Protein AF-A0A662D5E8-F1 (afdb_monomer)

Radius of gyration: 17.01 Å; Cα contacts (8 Å, |Δi|>4): 154; chains: 1; bounding box: 46×24×50 Å

Solvent-accessible surface area (backbone atoms only — not comparable to full-atom values): 8455 Å² total; per-residue (Å²): 132,85,79,69,44,60,34,44,83,41,85,41,79,40,99,83,76,47,77,42,42,45,70,45,65,55,73,83,56,56,84,73,60,49,77,69,46,55,54,52,48,54,50,50,24,52,53,50,32,51,45,52,51,54,40,45,53,53,51,57,63,36,69,77,40,101,57,64,50,41,68,56,47,34,50,42,19,45,48,52,52,51,54,57,52,60,32,71,82,44,58,47,42,68,64,66,56,43,54,56,55,8,67,75,65,76,47,52,42,69,54,44,50,34,29,42,49,42,27,65,74,44,83,48,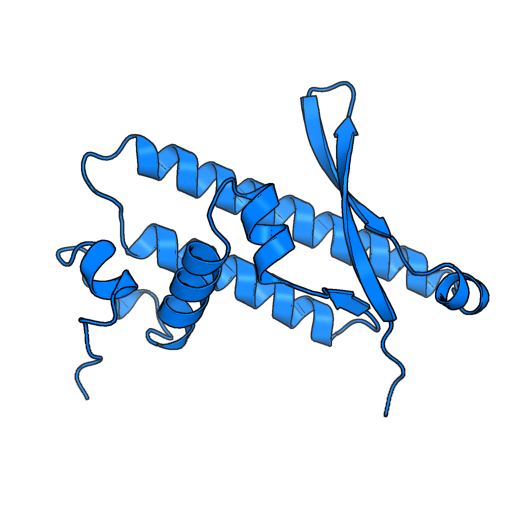76,86,76,56,64,82,88,51,54,31,68,43,52,59,72,61,75,60,78,82,84,128

pLDDT: mean 88.32, std 10.14, range [49.75, 98.19]

Mean predicted aligned error: 5.49 Å

Sequence (146 aa):
MRQRYPIQMQVVEKDSGNIVFKASLPVESIFNSSSKFDELLAYVERKYTQTIRECKELLKRSTFQKRANSKVYWIIGDSILKFMRSLEDTPFYLRNQCAFFARDLGLSQTSIWKIIRFRKKFPKKDLIDPTIPWSLYREGRVELSR

Organism: Aerophobetes bacterium (NCBI:txid2030807)

Foldseek 3Di:
DQAAWEWDWDWDQDPVRQTFIAIDTDPVVVVVDDPVQVVLRVVLRVLVSVLLVVLLVLVVVQVPDPARFLLSLLVNLVSLVVSQVSCVVDSYHYDPSLVRSCVSNVHDSLSNVLSNVLNVQPVDSVQDDRVDGNVCSSVVVDHRDD

Secondary structure (DSSP, 8-state):
----EEEEEEEEE-TTS-EEEEEE--HHHHTT--HHHHHHHHHHHHHHHHHHHHHHHHHHHHHTSSS--HHHHHHHHHHHHHHHHHTTTSSEEETTHHHHHHHHHT--HHHHHHHHHHHHHS-SGGG--TTS-HHHHHTT--PPP-

Nearest PDB structures (foldseek):
  6vme-assembly2_U  TM=4.921E-01  e=2.750E+00  Homo sapiens
  8j24-assembly1_D  TM=3.231E-01  e=7.377E+00  Homo sapiens

Structure (mmCIF, N/CA/C/O backbone):
data_AF-A0A662D5E8-F1
#
_entry.id   AF-A0A662D5E8-F1
#
loop_
_atom_site.group_PDB
_atom_site.id
_atom_site.type_symbol
_atom_site.label_atom_id
_atom_site.label_alt_id
_atom_site.label_comp_id
_atom_site.label_asym_id
_atom_site.label_entity_id
_atom_site.label_seq_id
_atom_site.pdbx_PDB_ins_code
_atom_site.Cartn_x
_atom_site.Cartn_y
_atom_site.Cartn_z
_atom_site.occupancy
_atom_site.B_iso_or_equiv
_atom_site.auth_seq_id
_atom_site.auth_comp_id
_atom_site.auth_asym_id
_atom_site.auth_atom_id
_atom_site.pdbx_PDB_model_num
ATOM 1 N N . MET A 1 1 ? -27.022 5.804 3.858 1.00 49.75 1 MET A N 1
ATOM 2 C CA . MET A 1 1 ? -25.556 5.596 3.758 1.00 49.75 1 MET A CA 1
ATOM 3 C C . MET A 1 1 ? -25.044 5.126 5.113 1.00 49.75 1 MET A C 1
ATOM 5 O O . MET A 1 1 ? -25.474 5.693 6.107 1.00 49.75 1 MET A O 1
ATOM 9 N N . ARG A 1 2 ? -24.189 4.094 5.182 1.00 68.19 2 ARG A N 1
ATOM 10 C CA . ARG A 1 2 ? -23.534 3.705 6.448 1.00 68.19 2 ARG A CA 1
ATOM 11 C C . ARG A 1 2 ? -22.488 4.762 6.814 1.00 68.19 2 ARG A C 1
ATOM 13 O O . ARG A 1 2 ? -21.712 5.158 5.946 1.00 68.19 2 ARG A O 1
ATOM 20 N N . GLN A 1 3 ? -22.484 5.218 8.064 1.00 82.31 3 GLN A N 1
ATOM 21 C CA . GLN A 1 3 ? -21.481 6.156 8.572 1.00 82.31 3 GLN A CA 1
ATOM 22 C C . GLN A 1 3 ? -20.081 5.535 8.455 1.00 82.31 3 GLN A C 1
ATOM 24 O O . GLN A 1 3 ? -19.900 4.357 8.768 1.00 82.31 3 GLN A O 1
ATOM 29 N N . ARG A 1 4 ? -19.105 6.312 7.968 1.00 88.19 4 ARG A N 1
ATOM 30 C CA . ARG A 1 4 ? -17.700 5.896 7.873 1.00 88.19 4 ARG A CA 1
ATOM 31 C C . ARG A 1 4 ? -16.812 6.830 8.683 1.00 88.19 4 ARG A C 1
ATOM 33 O O . ARG A 1 4 ? -17.005 8.042 8.641 1.00 88.19 4 ARG A O 1
ATOM 40 N N . TYR A 1 5 ? -15.817 6.269 9.355 1.00 89.69 5 TYR A N 1
ATOM 41 C CA . TYR A 1 5 ? -14.920 6.979 10.258 1.00 89.69 5 TYR A CA 1
ATOM 42 C C . TYR A 1 5 ? -13.511 7.069 9.659 1.00 89.69 5 TYR A C 1
ATOM 44 O O . TYR A 1 5 ? -12.972 6.052 9.203 1.00 89.69 5 TYR A O 1
ATOM 52 N N . PRO A 1 6 ? -12.897 8.264 9.629 1.00 91.88 6 PRO A N 1
ATOM 53 C CA . PRO A 1 6 ? -11.517 8.395 9.193 1.00 91.88 6 PRO A CA 1
ATOM 54 C C . PRO A 1 6 ? -10.594 7.763 10.228 1.00 91.88 6 PRO A C 1
ATOM 56 O O . PRO A 1 6 ? -10.735 8.021 11.418 1.00 91.88 6 PRO A O 1
ATOM 59 N N . ILE A 1 7 ? -9.607 7.007 9.765 1.00 92.31 7 ILE A N 1
ATOM 60 C CA . ILE A 1 7 ? -8.510 6.516 10.601 1.00 92.31 7 ILE A CA 1
ATOM 61 C C . ILE A 1 7 ? -7.182 7.121 10.153 1.00 92.31 7 ILE A C 1
ATOM 63 O O . ILE A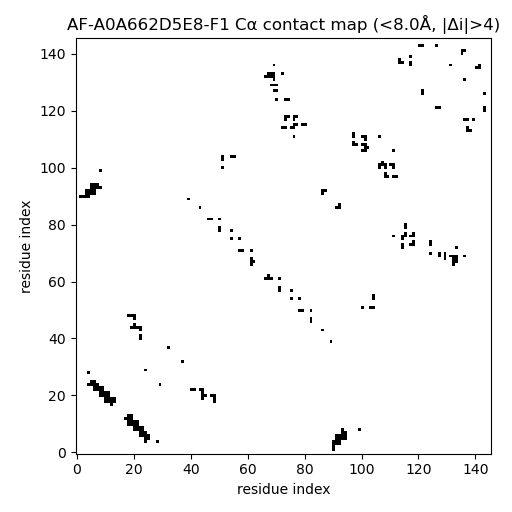 1 7 ? -6.989 7.440 8.971 1.00 92.31 7 ILE A O 1
ATOM 67 N N . GLN A 1 8 ? -6.256 7.255 11.097 1.00 91.88 8 GLN A N 1
ATOM 68 C CA . GLN A 1 8 ? -4.855 7.565 10.828 1.00 91.88 8 GLN A CA 1
ATOM 69 C C . GLN A 1 8 ? -3.966 6.407 11.267 1.00 91.88 8 GLN A C 1
ATOM 71 O O . GLN A 1 8 ? -4.203 5.805 12.307 1.00 91.88 8 GLN A O 1
ATOM 76 N N . MET A 1 9 ? -2.928 6.110 10.484 1.00 92.19 9 MET A N 1
ATOM 77 C CA . MET A 1 9 ? -1.944 5.089 10.843 1.00 92.19 9 MET A CA 1
ATOM 78 C C . MET A 1 9 ? -0.747 5.730 11.533 1.00 92.19 9 MET A C 1
ATOM 80 O O . MET A 1 9 ? -0.035 6.552 10.942 1.00 92.19 9 MET A O 1
ATOM 84 N N . GLN A 1 10 ? -0.493 5.320 12.765 1.00 91.06 10 GLN A N 1
ATOM 85 C CA . GLN A 1 10 ? 0.655 5.731 13.558 1.00 91.06 10 GLN A CA 1
ATOM 86 C C . GLN A 1 10 ? 1.667 4.594 13.644 1.00 91.06 10 GLN A C 1
ATOM 88 O O . GLN A 1 10 ? 1.303 3.421 13.724 1.00 91.06 10 GLN A O 1
ATOM 93 N N . VAL A 1 11 ? 2.943 4.962 13.584 1.00 90.06 11 VAL A N 1
ATOM 94 C CA . VAL A 1 11 ? 4.053 4.028 13.752 1.00 90.06 11 VAL A CA 1
ATOM 95 C C . VAL A 1 11 ? 4.251 3.822 15.244 1.00 90.06 11 VAL A C 1
ATOM 97 O O . VAL A 1 11 ? 4.402 4.796 15.976 1.00 90.06 11 VAL A O 1
ATOM 100 N N . VAL A 1 12 ? 4.251 2.571 15.684 1.00 88.88 12 VAL A N 1
ATOM 101 C CA . VAL A 1 12 ? 4.608 2.201 17.051 1.00 88.88 12 VAL A CA 1
ATOM 102 C C . VAL A 1 12 ? 5.765 1.220 16.955 1.00 88.88 12 VAL A C 1
ATOM 104 O O . VAL A 1 12 ? 5.633 0.125 16.400 1.00 88.88 12 VAL A O 1
ATOM 107 N N . GLU A 1 13 ? 6.925 1.630 17.452 1.00 77.31 13 GLU A N 1
ATOM 108 C CA . GLU A 1 13 ? 8.053 0.722 17.615 1.00 77.31 13 GLU A CA 1
ATOM 109 C C . GLU A 1 13 ? 7.807 -0.149 18.842 1.00 77.31 13 GLU A C 1
ATOM 111 O O . GLU A 1 13 ? 7.481 0.346 19.919 1.00 77.31 13 GLU A O 1
ATOM 116 N N . LYS A 1 14 ? 7.918 -1.467 18.666 1.00 70.25 14 LYS A N 1
ATOM 117 C CA . LYS A 1 14 ? 8.027 -2.386 19.799 1.00 70.25 14 LYS A CA 1
ATOM 118 C C . LYS A 1 14 ? 9.490 -2.508 20.202 1.00 70.25 14 LYS A C 1
ATOM 120 O O . LYS A 1 14 ? 10.353 -2.513 19.326 1.00 70.25 14 LYS A O 1
ATOM 125 N N . ASP A 1 15 ? 9.731 -2.763 21.484 1.00 56.78 15 ASP A N 1
ATOM 126 C CA . ASP A 1 15 ? 11.060 -2.956 22.095 1.00 56.78 15 ASP A CA 1
ATOM 127 C C . ASP A 1 15 ? 11.951 -3.980 21.362 1.00 56.78 15 ASP A C 1
ATOM 129 O O . ASP A 1 15 ? 13.171 -3.957 21.464 1.00 56.78 15 ASP A O 1
ATOM 133 N N . SER A 1 16 ? 11.354 -4.866 20.558 1.00 61.19 16 SER A N 1
ATOM 134 C CA . SER A 1 16 ? 12.049 -5.848 19.723 1.00 61.19 16 SER A CA 1
ATOM 135 C C . SER A 1 16 ? 12.531 -5.314 18.358 1.00 61.19 16 SER A C 1
ATOM 137 O O . SER A 1 16 ? 12.817 -6.120 17.472 1.00 61.19 16 SER A O 1
ATOM 139 N N . GLY A 1 17 ? 12.474 -4.003 18.099 1.00 63.16 17 GLY A N 1
ATOM 140 C CA . GLY A 1 17 ? 12.767 -3.399 16.787 1.00 63.16 17 GLY A CA 1
ATOM 141 C C . GLY A 1 17 ? 11.732 -3.708 15.691 1.00 63.16 17 GLY A C 1
ATOM 142 O O . GLY A 1 17 ? 11.938 -3.394 14.517 1.00 63.16 17 GLY A O 1
ATOM 143 N N . ASN A 1 18 ? 10.605 -4.333 16.050 1.00 74.44 18 ASN A N 1
ATOM 144 C CA . ASN A 1 18 ? 9.526 -4.628 15.110 1.00 74.44 18 ASN A CA 1
ATOM 145 C C . ASN A 1 18 ? 8.572 -3.436 15.030 1.00 74.44 18 ASN A C 1
ATOM 147 O O . ASN A 1 18 ? 7.926 -3.078 16.014 1.00 74.44 18 ASN A O 1
ATOM 151 N N . ILE A 1 19 ? 8.440 -2.867 13.832 1.00 82.69 19 ILE A N 1
ATOM 152 C CA . ILE A 1 19 ? 7.473 -1.804 13.560 1.00 82.69 19 ILE A CA 1
ATOM 153 C C . ILE A 1 19 ? 6.073 -2.415 13.475 1.00 82.69 19 ILE A C 1
ATOM 155 O O . ILE A 1 19 ? 5.815 -3.273 12.624 1.00 82.69 19 ILE A O 1
ATOM 159 N N . VAL A 1 20 ? 5.161 -1.941 14.320 1.00 89.00 20 VAL A N 1
ATOM 160 C CA . VAL A 1 20 ? 3.722 -2.192 14.192 1.00 89.00 20 VAL A CA 1
AT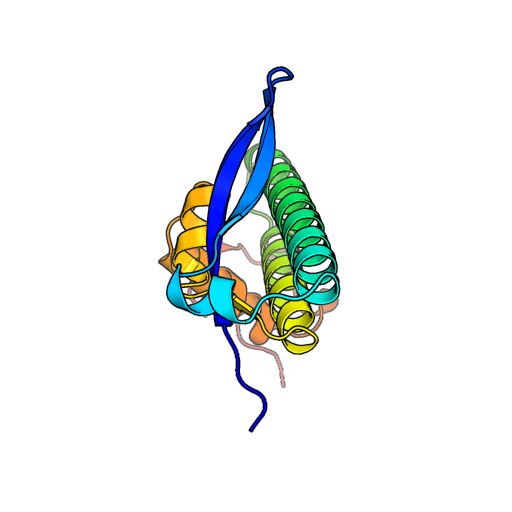OM 161 C C . VAL A 1 20 ? 2.991 -0.883 13.934 1.00 89.00 20 VAL A C 1
ATOM 163 O O . VAL A 1 20 ? 3.472 0.194 14.281 1.00 89.00 20 VAL A O 1
ATOM 166 N N . PHE A 1 21 ? 1.824 -0.968 13.306 1.00 91.94 21 PHE A N 1
ATOM 167 C CA . PHE A 1 21 ? 1.006 0.206 13.035 1.00 91.94 21 PHE A CA 1
ATOM 168 C C . PHE A 1 21 ? -0.266 0.165 13.860 1.00 91.94 21 PHE A C 1
ATOM 170 O O . PHE A 1 21 ? -0.936 -0.867 13.920 1.00 91.94 21 PHE A O 1
ATOM 177 N N . LYS A 1 22 ? -0.581 1.301 14.478 1.00 92.44 22 LYS A N 1
ATOM 178 C CA . LYS A 1 22 ? -1.803 1.510 15.247 1.00 92.44 22 LYS A CA 1
ATOM 179 C C . LYS A 1 22 ? -2.717 2.489 14.536 1.00 92.44 22 LYS A C 1
ATOM 181 O O . LYS A 1 22 ? -2.251 3.497 14.002 1.00 92.44 22 LYS A O 1
ATOM 186 N N . ALA A 1 23 ? -4.000 2.160 14.493 1.00 91.00 23 ALA A N 1
ATOM 187 C CA . ALA A 1 23 ? -5.013 3.001 13.887 1.00 91.00 23 ALA A CA 1
ATOM 188 C C . ALA A 1 23 ? -5.610 3.900 14.971 1.00 91.00 23 ALA A C 1
ATOM 190 O O . ALA A 1 23 ? -6.108 3.408 15.980 1.00 91.00 23 ALA A O 1
ATOM 191 N N . SER A 1 24 ? -5.574 5.213 14.766 1.00 86.94 24 SER A N 1
ATOM 192 C CA . SER A 1 24 ? -6.256 6.170 15.635 1.00 86.94 24 SER A CA 1
ATOM 193 C C . SER A 1 24 ? -7.515 6.713 14.967 1.00 86.94 24 SER A C 1
ATOM 195 O O . SER A 1 24 ? -7.557 6.930 13.751 1.00 86.94 24 SER A O 1
ATOM 197 N N . LEU A 1 25 ? -8.545 6.918 15.785 1.00 86.31 25 LEU A N 1
ATOM 198 C CA . LEU A 1 25 ? -9.804 7.555 15.419 1.00 86.31 25 LEU A CA 1
ATOM 199 C C . LEU A 1 25 ? -9.839 8.992 15.969 1.00 86.31 25 LEU A C 1
ATOM 201 O O . LEU A 1 25 ? -9.235 9.2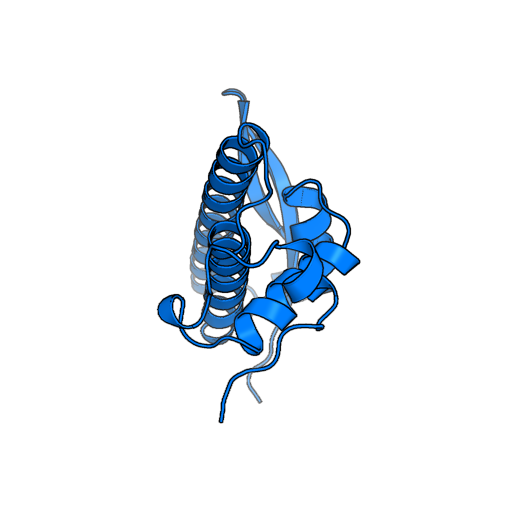52 17.012 1.00 86.31 25 LEU A O 1
ATOM 205 N N . PRO A 1 26 ? -10.562 9.921 15.320 1.00 81.06 26 PRO A N 1
ATOM 206 C CA . PRO A 1 26 ? -10.929 11.188 15.941 1.00 81.06 26 PRO A CA 1
ATOM 207 C C . PRO A 1 26 ? -11.684 10.945 17.249 1.00 81.06 26 PRO A C 1
ATOM 209 O O . PRO A 1 26 ? -12.470 9.997 17.337 1.00 81.06 26 PRO A O 1
ATOM 212 N N . VAL A 1 27 ? -11.484 11.812 18.240 1.00 76.38 27 VAL A N 1
ATOM 213 C CA . VAL A 1 27 ? -12.079 11.675 19.581 1.00 76.38 27 VAL A CA 1
ATOM 214 C C . VAL A 1 27 ? -13.605 11.581 19.509 1.00 76.38 27 VAL A C 1
ATOM 216 O O . VAL A 1 27 ? -14.215 10.767 20.195 1.00 76.38 27 VAL A O 1
ATOM 219 N N . GLU A 1 28 ? -14.225 12.316 18.590 1.00 75.81 28 GLU A N 1
ATOM 220 C CA . GLU A 1 28 ? -15.674 12.332 18.367 1.00 75.81 28 GLU A CA 1
ATOM 221 C C . GLU A 1 28 ? -16.212 10.963 17.912 1.00 75.81 28 GLU A C 1
ATOM 223 O O . GLU A 1 28 ? -17.383 10.639 18.102 1.00 75.81 28 GLU A O 1
ATOM 228 N N . SER A 1 29 ? -15.351 10.136 17.312 1.00 75.25 29 SER A N 1
ATOM 229 C CA . SER A 1 29 ? -15.697 8.788 16.849 1.00 75.25 29 SER A CA 1
ATOM 230 C C . SER A 1 29 ? -15.630 7.746 17.968 1.00 75.25 29 SER A C 1
ATOM 232 O O . SER A 1 29 ? -16.251 6.693 17.843 1.00 75.25 29 SER A O 1
ATOM 234 N N . ILE A 1 30 ? -14.910 8.036 19.059 1.00 71.25 30 ILE A N 1
ATOM 235 C CA . ILE A 1 30 ? -14.745 7.136 20.211 1.00 71.25 30 ILE A CA 1
ATOM 236 C C . ILE A 1 30 ? -16.054 7.026 20.998 1.00 71.25 30 ILE A C 1
ATOM 238 O O . ILE A 1 30 ? -16.412 5.943 21.440 1.00 71.25 30 ILE A O 1
ATOM 242 N N . PHE A 1 31 ? -16.836 8.104 21.089 1.00 69.12 31 PHE A N 1
ATOM 243 C CA . PHE A 1 31 ? -18.133 8.084 21.782 1.00 69.12 31 PHE A CA 1
ATOM 244 C C . PHE A 1 31 ? -19.173 7.149 21.141 1.00 69.12 31 PHE A C 1
ATOM 246 O O . PHE A 1 31 ? -20.194 6.861 21.755 1.00 69.12 31 PHE A O 1
ATOM 253 N N . ASN A 1 32 ? -18.914 6.669 19.920 1.00 67.88 32 ASN A N 1
ATOM 254 C CA . ASN A 1 32 ? -19.760 5.722 19.194 1.00 67.88 32 ASN A CA 1
ATOM 255 C C . ASN A 1 32 ? -19.107 4.333 19.039 1.00 67.88 32 ASN A C 1
ATOM 257 O O . ASN A 1 32 ? -19.610 3.510 18.268 1.00 67.88 32 ASN A O 1
ATOM 261 N N . SER A 1 33 ? -17.970 4.067 19.696 1.00 67.38 33 SER A N 1
ATOM 262 C CA . SER A 1 33 ? -17.283 2.783 19.558 1.00 67.38 33 SER A CA 1
ATOM 263 C C . SER A 1 33 ? -17.998 1.677 20.343 1.00 67.38 33 SER A C 1
ATOM 265 O O . SER A 1 33 ? -18.558 1.876 21.416 1.00 67.38 33 SER A O 1
ATOM 267 N N . SER A 1 34 ? -17.999 0.477 19.767 1.00 75.50 34 SER A N 1
ATOM 268 C CA . SER A 1 34 ? -18.449 -0.765 20.408 1.00 75.50 34 SER A CA 1
ATOM 269 C C . SER A 1 34 ? -17.297 -1.769 20.394 1.00 75.50 34 SER A C 1
ATOM 271 O O . SER A 1 34 ? -16.348 -1.586 19.637 1.00 75.50 34 SER A O 1
ATOM 273 N N . SER A 1 35 ? -17.387 -2.874 21.138 1.00 77.50 35 SER A N 1
ATOM 274 C CA . SER A 1 35 ? -16.369 -3.945 21.100 1.00 77.50 35 SER A CA 1
ATOM 275 C C . SER A 1 35 ? -16.057 -4.433 19.674 1.00 77.50 35 SER A C 1
ATOM 277 O O . SER A 1 35 ? -14.912 -4.711 19.326 1.00 77.50 35 SER A O 1
ATOM 279 N N . LYS A 1 36 ? -17.066 -4.438 18.795 1.00 83.56 36 LYS A N 1
ATOM 280 C CA . LYS A 1 36 ? -16.917 -4.762 17.370 1.00 83.56 36 LYS A CA 1
ATOM 281 C C . LYS A 1 36 ? -16.038 -3.760 16.606 1.00 83.56 36 LYS A C 1
ATOM 283 O O . LYS A 1 36 ? -15.403 -4.137 15.623 1.00 83.56 36 LYS A O 1
ATOM 288 N N . PHE A 1 37 ? -15.996 -2.489 17.011 1.00 86.62 37 PHE A N 1
ATOM 289 C CA . PHE A 1 37 ? -15.093 -1.499 16.409 1.00 86.62 37 PHE A CA 1
ATOM 290 C C . PHE A 1 37 ? -13.639 -1.823 16.725 1.00 86.62 37 PHE A C 1
ATOM 292 O O . PHE A 1 37 ? -12.813 -1.770 15.817 1.00 86.62 37 PHE A O 1
ATOM 299 N N . ASP A 1 38 ? -13.345 -2.196 17.968 1.00 86.19 38 ASP A N 1
ATOM 300 C CA . ASP A 1 38 ? -11.984 -2.519 18.399 1.00 86.19 38 ASP A CA 1
ATOM 301 C C . ASP A 1 38 ? -11.448 -3.751 17.660 1.00 86.19 38 ASP A C 1
ATOM 303 O O . ASP A 1 38 ? -10.312 -3.754 17.181 1.00 86.19 38 ASP A O 1
ATOM 307 N N . GLU A 1 39 ? -12.288 -4.772 17.463 1.00 90.56 39 GLU A N 1
ATOM 308 C CA . GLU A 1 39 ? -11.946 -5.950 16.657 1.00 90.56 39 GLU A CA 1
ATOM 309 C C . GLU A 1 3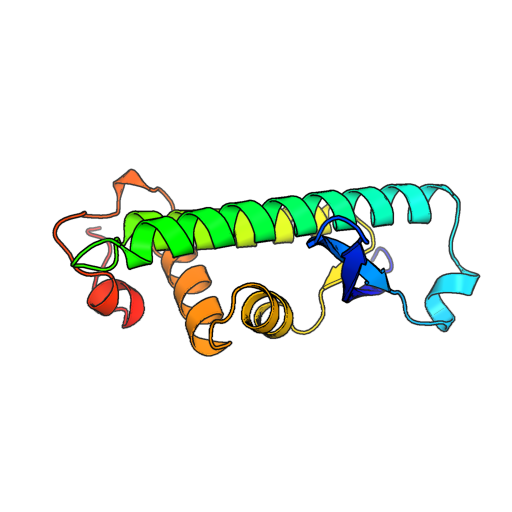9 ? -11.630 -5.590 15.198 1.00 90.56 39 GLU A C 1
ATOM 311 O O . GLU A 1 39 ? -10.639 -6.067 14.628 1.00 90.56 39 GLU A O 1
ATOM 316 N N . LEU A 1 40 ? -12.451 -4.728 14.590 1.00 92.50 40 LEU A N 1
ATOM 317 C CA . LEU A 1 40 ? -12.254 -4.271 13.215 1.00 92.50 40 LEU A CA 1
ATOM 318 C C . LEU A 1 40 ? -11.015 -3.372 13.089 1.00 92.50 40 LEU A C 1
ATOM 320 O O . LEU A 1 40 ? -10.276 -3.504 12.112 1.00 92.50 40 LEU A O 1
ATOM 324 N N . LEU A 1 41 ? -10.739 -2.504 14.067 1.00 92.06 41 LEU A N 1
ATOM 325 C CA . LEU A 1 41 ? -9.508 -1.708 14.115 1.00 92.06 41 LEU A CA 1
ATOM 326 C C . LEU A 1 41 ? -8.289 -2.620 14.206 1.00 92.06 41 LEU A C 1
ATOM 328 O O . LEU A 1 41 ? -7.384 -2.506 13.381 1.00 92.06 41 LEU A O 1
ATOM 332 N N . ALA A 1 42 ? -8.292 -3.585 15.125 1.00 92.31 42 ALA A N 1
ATOM 333 C CA . ALA A 1 42 ? -7.202 -4.545 15.267 1.00 92.31 42 ALA A CA 1
ATOM 334 C C . ALA A 1 42 ? -6.983 -5.362 13.980 1.00 92.31 42 ALA A C 1
ATOM 336 O O . ALA A 1 42 ? -5.844 -5.658 13.605 1.00 92.31 42 ALA A O 1
ATOM 337 N N . TYR A 1 43 ? -8.055 -5.718 13.265 1.00 94.12 43 TYR A N 1
ATOM 338 C CA . TYR A 1 43 ? -7.957 -6.337 11.942 1.00 94.12 43 TYR A CA 1
ATOM 339 C C . TYR A 1 43 ? -7.254 -5.421 10.929 1.00 94.12 43 TYR A C 1
ATOM 341 O O . TYR A 1 43 ? -6.314 -5.861 10.257 1.00 94.12 43 TYR A O 1
ATOM 349 N N . VAL A 1 44 ? -7.664 -4.154 10.850 1.00 95.25 44 VAL A N 1
ATOM 350 C CA . VAL A 1 44 ? -7.077 -3.152 9.950 1.00 95.25 44 VAL A CA 1
ATOM 351 C C . VAL A 1 44 ? -5.599 -2.905 10.268 1.00 95.25 44 VAL A C 1
ATOM 353 O O . VAL A 1 44 ? -4.774 -2.903 9.354 1.00 95.25 44 VAL A O 1
ATOM 356 N N . GLU A 1 45 ? -5.239 -2.785 11.544 1.00 95.12 45 GLU A N 1
ATOM 357 C CA . GLU A 1 45 ? -3.858 -2.637 12.022 1.00 95.12 45 GLU A CA 1
ATOM 358 C C . GLU A 1 45 ? -2.967 -3.805 11.594 1.00 95.12 45 GLU A C 1
ATOM 360 O O . GLU A 1 45 ? -1.885 -3.604 11.030 1.00 95.12 45 GLU A O 1
ATOM 365 N N . ARG A 1 46 ? -3.432 -5.045 11.810 1.00 95.00 46 ARG A N 1
ATOM 366 C CA . ARG A 1 46 ? -2.705 -6.256 11.398 1.00 95.00 46 ARG A CA 1
ATOM 367 C C . ARG A 1 46 ? -2.523 -6.300 9.885 1.00 95.00 46 ARG A C 1
ATOM 369 O O . ARG A 1 46 ? -1.416 -6.556 9.410 1.00 95.00 46 ARG A O 1
ATOM 376 N N . LYS A 1 47 ? -3.585 -6.023 9.121 1.00 95.94 47 LYS A N 1
ATOM 377 C CA . LYS A 1 47 ? -3.542 -6.012 7.651 1.00 95.94 47 LYS A CA 1
ATOM 378 C C . LYS A 1 47 ? -2.601 -4.940 7.113 1.00 95.94 47 LYS A C 1
ATOM 380 O O . LYS A 1 47 ? -1.808 -5.241 6.220 1.00 95.94 47 LYS A O 1
ATOM 385 N N . TYR A 1 48 ? -2.647 -3.726 7.654 1.00 96.25 48 TYR A N 1
ATOM 386 C CA . TYR A 1 48 ? -1.750 -2.646 7.246 1.00 96.25 48 TYR A CA 1
ATOM 387 C C . TYR A 1 48 ? -0.296 -2.983 7.580 1.00 96.25 48 TYR A C 1
ATOM 389 O O . TYR A 1 48 ? 0.566 -2.907 6.708 1.00 96.25 48 TYR A O 1
ATOM 397 N N . THR A 1 49 ? -0.035 -3.458 8.802 1.00 95.19 49 THR A N 1
ATOM 398 C CA . THR A 1 49 ? 1.307 -3.872 9.242 1.00 95.19 49 THR A CA 1
ATOM 399 C C . THR A 1 49 ? 1.892 -4.944 8.329 1.00 95.19 49 THR A C 1
ATOM 401 O O . THR A 1 49 ? 3.019 -4.800 7.853 1.00 95.19 49 THR A O 1
ATOM 404 N N . GLN A 1 50 ? 1.113 -5.984 8.021 1.00 95.31 50 GLN A N 1
ATOM 405 C CA . GLN A 1 50 ? 1.538 -7.038 7.105 1.00 95.31 50 GLN A CA 1
ATOM 406 C C . GLN A 1 50 ? 1.816 -6.485 5.699 1.00 95.31 50 GLN A C 1
ATOM 408 O O . GLN A 1 50 ? 2.864 -6.773 5.125 1.00 95.31 50 GLN A O 1
ATOM 413 N N . THR A 1 51 ? 0.927 -5.631 5.182 1.00 96.94 51 THR A N 1
ATOM 414 C CA . THR A 1 51 ? 1.074 -4.998 3.860 1.00 96.94 51 THR A CA 1
ATOM 415 C C . THR A 1 51 ? 2.368 -4.190 3.769 1.00 96.94 51 THR A C 1
ATOM 417 O O . THR A 1 51 ? 3.134 -4.349 2.819 1.00 96.94 51 THR A O 1
ATOM 420 N N . ILE A 1 52 ? 2.649 -3.338 4.760 1.00 96.38 52 ILE A N 1
ATOM 421 C CA . ILE A 1 52 ? 3.873 -2.528 4.784 1.00 96.38 52 ILE A CA 1
ATOM 422 C C . ILE A 1 52 ? 5.111 -3.416 4.889 1.00 96.38 52 ILE A C 1
ATOM 424 O O . ILE A 1 52 ? 6.085 -3.181 4.172 1.00 96.38 52 ILE A O 1
ATOM 428 N N . ARG A 1 53 ? 5.081 -4.448 5.737 1.00 94.44 53 ARG A N 1
ATOM 429 C CA . ARG A 1 53 ? 6.199 -5.383 5.896 1.00 94.44 53 ARG A CA 1
ATOM 430 C C . ARG A 1 53 ? 6.529 -6.090 4.583 1.00 94.44 53 ARG A C 1
ATOM 432 O O . ARG A 1 53 ? 7.680 -6.064 4.157 1.00 94.44 53 ARG A O 1
ATOM 439 N N . GLU A 1 54 ? 5.533 -6.669 3.920 1.00 95.06 54 GLU A N 1
ATOM 440 C CA . GLU A 1 54 ? 5.711 -7.350 2.632 1.00 95.06 54 GLU A CA 1
ATOM 441 C C . GLU A 1 54 ? 6.254 -6.400 1.559 1.00 95.06 54 GLU A C 1
ATOM 443 O O . GLU A 1 54 ? 7.217 -6.727 0.863 1.00 95.06 54 GLU A O 1
ATOM 448 N N . CYS A 1 55 ? 5.691 -5.194 1.461 1.00 96.19 55 CYS A N 1
ATOM 449 C CA . CYS A 1 55 ? 6.153 -4.182 0.517 1.00 96.19 55 CYS A CA 1
ATOM 450 C C . CYS A 1 55 ? 7.594 -3.731 0.803 1.00 96.19 55 CYS A C 1
ATOM 452 O O . CYS A 1 55 ? 8.375 -3.593 -0.137 1.00 96.19 55 CYS A O 1
ATOM 454 N N . LYS A 1 56 ? 7.982 -3.543 2.072 1.00 93.81 56 LYS A N 1
ATOM 455 C CA . LYS A 1 56 ? 9.369 -3.219 2.448 1.00 93.81 56 LYS A CA 1
ATOM 456 C C . LYS A 1 56 ? 10.335 -4.326 2.044 1.00 93.81 56 LYS A C 1
ATOM 458 O O . LYS A 1 56 ? 11.388 -4.032 1.487 1.00 93.81 56 LYS A O 1
ATOM 463 N N . GLU A 1 57 ? 9.981 -5.584 2.284 1.00 92.62 57 GLU A N 1
ATOM 464 C CA . GLU A 1 57 ? 10.824 -6.721 1.901 1.00 92.62 57 GLU A CA 1
ATOM 465 C C . GLU A 1 57 ? 10.974 -6.839 0.379 1.00 92.62 57 GLU A C 1
ATOM 467 O O . GLU A 1 57 ? 12.075 -7.071 -0.124 1.00 92.62 57 GLU A O 1
ATOM 472 N N . LEU A 1 58 ? 9.900 -6.593 -0.373 1.00 93.25 58 LEU A N 1
ATOM 473 C CA . LEU A 1 58 ? 9.946 -6.506 -1.833 1.00 93.25 58 LEU A CA 1
ATOM 474 C C . LEU A 1 58 ? 10.851 -5.366 -2.321 1.00 93.25 58 LEU A C 1
ATOM 476 O O . LEU A 1 58 ? 11.675 -5.582 -3.213 1.00 93.25 58 LEU A O 1
ATOM 480 N N . LEU A 1 59 ? 10.729 -4.177 -1.723 1.00 91.12 59 LEU A N 1
ATOM 481 C CA . LEU A 1 59 ? 11.562 -3.020 -2.055 1.00 91.12 59 LEU A CA 1
ATOM 482 C C . LEU A 1 59 ? 13.038 -3.308 -1.779 1.00 91.12 59 LEU A C 1
ATOM 484 O O . LEU A 1 59 ? 13.846 -3.155 -2.692 1.00 91.12 59 LEU A O 1
ATOM 488 N N . LYS A 1 60 ? 13.383 -3.820 -0.590 1.00 88.81 60 LYS A N 1
ATOM 489 C CA . LYS A 1 60 ? 14.761 -4.201 -0.238 1.00 88.81 60 LYS A CA 1
ATOM 490 C C . LYS A 1 60 ? 15.354 -5.159 -1.266 1.00 88.81 60 LYS A C 1
ATOM 492 O O . LYS A 1 60 ? 16.419 -4.886 -1.806 1.00 88.81 60 LYS A O 1
ATOM 497 N N . ARG A 1 61 ? 14.642 -6.244 -1.594 1.00 82.31 61 ARG A N 1
ATOM 498 C CA . ARG A 1 61 ? 15.091 -7.232 -2.593 1.00 82.31 61 ARG A CA 1
ATOM 499 C C . ARG A 1 61 ? 15.287 -6.617 -3.979 1.00 82.31 61 ARG A C 1
ATOM 501 O O . ARG A 1 61 ? 16.182 -7.039 -4.703 1.00 82.31 61 ARG A O 1
ATOM 508 N N . SER A 1 62 ? 14.471 -5.629 -4.347 1.00 79.06 62 SER A N 1
ATOM 509 C CA . SER A 1 62 ? 14.600 -4.931 -5.630 1.00 79.06 62 SER A CA 1
ATOM 510 C C . SER A 1 62 ? 15.782 -3.962 -5.683 1.00 79.06 62 SER A C 1
ATOM 512 O O . SER A 1 62 ? 16.382 -3.822 -6.745 1.00 79.06 62 SER A O 1
ATOM 514 N N . THR A 1 63 ? 16.163 -3.347 -4.559 1.00 70.44 63 THR A N 1
ATOM 515 C CA . THR A 1 63 ? 17.306 -2.420 -4.480 1.00 70.44 63 THR A CA 1
ATOM 516 C C . THR A 1 63 ? 18.634 -3.112 -4.792 1.00 70.44 63 THR A C 1
ATOM 518 O O . THR A 1 63 ? 19.529 -2.492 -5.354 1.00 70.44 63 THR A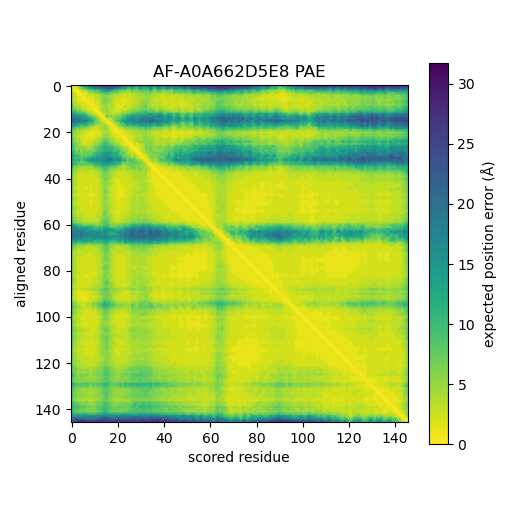 O 1
ATOM 521 N N . PHE A 1 64 ? 18.757 -4.410 -4.495 1.00 62.03 64 PHE A N 1
ATOM 522 C CA . PHE A 1 64 ? 19.951 -5.202 -4.824 1.00 62.03 64 PHE A CA 1
ATOM 523 C C . PHE A 1 64 ? 20.047 -5.598 -6.306 1.00 62.03 64 PHE A C 1
ATOM 525 O O . PHE A 1 64 ? 21.038 -6.195 -6.726 1.00 62.03 64 PHE A O 1
ATOM 532 N N . GLN A 1 65 ? 19.033 -5.294 -7.118 1.00 69.00 65 GLN A N 1
ATOM 533 C CA . GLN A 1 65 ? 19.053 -5.585 -8.548 1.00 69.00 65 GLN A CA 1
ATOM 534 C C . GLN A 1 65 ? 19.608 -4.386 -9.321 1.00 69.00 65 GLN A C 1
ATOM 536 O O . GLN A 1 65 ? 19.219 -3.247 -9.078 1.00 69.00 65 GLN A O 1
ATOM 541 N N . LYS A 1 66 ? 20.448 -4.643 -10.338 1.00 66.94 66 LYS A N 1
ATOM 542 C CA . LYS A 1 66 ? 20.970 -3.601 -11.252 1.00 66.94 66 LYS A CA 1
ATOM 543 C C . LYS A 1 66 ? 19.863 -2.774 -11.927 1.00 66.94 66 LYS A C 1
ATOM 545 O O . LYS A 1 66 ? 20.122 -1.682 -12.421 1.00 66.94 66 LYS A O 1
ATOM 550 N N . ARG A 1 67 ? 18.635 -3.302 -11.984 1.00 72.00 67 ARG A N 1
ATOM 551 C CA . ARG A 1 67 ? 17.476 -2.668 -12.609 1.00 72.00 67 ARG A CA 1
ATOM 552 C C . ARG A 1 67 ? 16.223 -2.891 -11.772 1.00 72.00 67 ARG A C 1
ATOM 554 O O . ARG A 1 67 ? 15.907 -4.018 -11.404 1.00 72.00 67 ARG A O 1
ATOM 561 N N . ALA A 1 68 ? 15.475 -1.812 -11.561 1.00 80.00 68 ALA A N 1
ATOM 562 C CA . ALA A 1 68 ? 14.164 -1.826 -10.926 1.00 80.00 68 ALA A CA 1
ATOM 563 C C . ALA A 1 68 ? 13.190 -2.766 -11.664 1.00 80.00 68 ALA A C 1
ATOM 565 O O . ALA A 1 68 ? 12.843 -2.534 -12.826 1.00 80.00 68 ALA A O 1
ATOM 566 N N . ASN A 1 69 ? 12.737 -3.817 -10.979 1.00 86.06 69 ASN A N 1
ATOM 567 C CA . ASN A 1 69 ? 11.864 -4.840 -11.546 1.00 86.06 69 ASN A CA 1
ATOM 568 C C . ASN A 1 69 ? 10.396 -4.385 -11.562 1.00 86.06 69 ASN A C 1
ATOM 570 O O . ASN A 1 69 ? 9.751 -4.279 -10.518 1.00 86.06 69 ASN A O 1
ATOM 574 N N . SER A 1 70 ? 9.840 -4.176 -12.755 1.00 91.44 70 SER A N 1
ATOM 575 C CA . SER A 1 70 ? 8.453 -3.735 -12.965 1.00 91.44 70 SER A CA 1
ATOM 576 C C . SER A 1 70 ? 7.419 -4.650 -12.291 1.00 91.44 70 SER A C 1
ATOM 578 O O . SER A 1 70 ? 6.426 -4.165 -11.749 1.00 91.44 70 SER A O 1
ATOM 580 N N . LYS A 1 71 ? 7.665 -5.969 -12.233 1.00 92.31 71 LYS A N 1
ATOM 581 C CA . LYS A 1 71 ? 6.764 -6.917 -11.555 1.00 92.31 71 LYS A CA 1
ATOM 582 C C . LYS A 1 71 ? 6.731 -6.689 -10.043 1.00 92.31 71 LYS A C 1
ATOM 584 O O . LYS A 1 71 ? 5.681 -6.883 -9.439 1.00 92.31 71 LYS A O 1
ATOM 589 N N . VAL A 1 72 ? 7.835 -6.248 -9.435 1.00 92.62 72 VAL A N 1
ATOM 59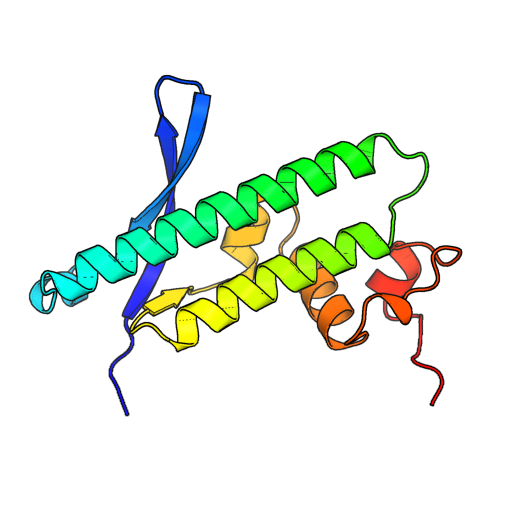0 C CA . VAL A 1 72 ? 7.873 -5.911 -8.002 1.00 92.62 72 VAL A CA 1
ATOM 591 C C . VAL A 1 72 ? 6.952 -4.729 -7.708 1.00 92.62 72 VAL A C 1
ATOM 593 O O . VAL A 1 72 ? 6.095 -4.827 -6.833 1.00 92.62 72 VAL A O 1
ATOM 596 N N . TYR A 1 73 ? 7.055 -3.647 -8.481 1.00 94.12 73 TYR A N 1
ATOM 597 C CA . TYR A 1 73 ? 6.191 -2.475 -8.300 1.00 94.12 73 TYR A CA 1
ATOM 598 C C . TYR A 1 73 ? 4.717 -2.784 -8.556 1.00 94.12 73 TYR A C 1
ATOM 600 O O . TYR A 1 73 ? 3.850 -2.222 -7.889 1.00 94.12 73 TYR A O 1
ATOM 608 N N . TRP A 1 74 ? 4.415 -3.719 -9.455 1.00 96.12 74 TRP A N 1
ATOM 609 C CA . TRP A 1 74 ? 3.044 -4.188 -9.632 1.00 96.12 74 TRP A CA 1
ATOM 610 C C . TRP A 1 74 ? 2.517 -4.907 -8.396 1.00 96.12 74 TRP A C 1
ATOM 612 O O . TRP A 1 74 ? 1.400 -4.626 -7.972 1.00 96.12 74 TRP A O 1
ATOM 622 N N . ILE A 1 75 ? 3.317 -5.805 -7.805 1.00 96.38 75 ILE A N 1
ATOM 623 C CA . ILE A 1 75 ? 2.935 -6.534 -6.587 1.00 96.38 75 ILE A CA 1
ATOM 624 C C . ILE A 1 75 ? 2.702 -5.543 -5.445 1.00 96.38 75 ILE A C 1
ATOM 626 O O . ILE A 1 75 ? 1.684 -5.639 -4.772 1.00 96.38 75 ILE A O 1
ATOM 630 N N . ILE A 1 76 ? 3.573 -4.543 -5.282 1.00 96.94 76 ILE A N 1
ATOM 631 C CA . ILE A 1 76 ? 3.389 -3.481 -4.281 1.00 96.94 76 ILE A CA 1
ATOM 632 C C . ILE A 1 76 ? 2.060 -2.746 -4.509 1.00 96.94 76 ILE A C 1
ATOM 634 O O . ILE A 1 76 ? 1.279 -2.569 -3.574 1.00 96.94 76 ILE A O 1
ATOM 638 N N . GLY A 1 77 ? 1.765 -2.350 -5.751 1.00 97.50 77 GLY A N 1
ATOM 639 C CA . GLY A 1 77 ? 0.491 -1.711 -6.085 1.00 97.50 77 GLY A CA 1
ATOM 640 C C . GLY A 1 77 ? -0.717 -2.613 -5.827 1.00 97.50 77 GLY A C 1
ATOM 641 O O . GLY A 1 77 ? -1.750 -2.133 -5.361 1.00 97.50 77 GLY A O 1
ATOM 642 N N . ASP A 1 78 ? -0.596 -3.916 -6.089 1.00 98.19 78 ASP A N 1
ATOM 643 C CA . ASP A 1 78 ? -1.640 -4.907 -5.812 1.00 98.19 78 ASP A CA 1
ATOM 644 C C . ASP A 1 78 ? -1.894 -5.055 -4.308 1.00 98.19 78 ASP A C 1
ATOM 646 O O . ASP A 1 78 ? -3.051 -5.020 -3.887 1.00 98.19 78 ASP A O 1
ATOM 650 N N . SER A 1 79 ? -0.835 -5.144 -3.501 1.00 98.06 79 SER A N 1
ATOM 651 C CA . SER A 1 79 ? -0.915 -5.214 -2.039 1.00 98.06 79 SER A CA 1
ATOM 652 C C . SER A 1 79 ? -1.581 -3.969 -1.451 1.00 98.06 79 SER A C 1
ATOM 654 O O . SER A 1 79 ? -2.504 -4.094 -0.645 1.00 98.06 79 SER A O 1
ATOM 656 N N . ILE A 1 80 ? -1.209 -2.773 -1.924 1.00 97.56 80 ILE A N 1
ATOM 657 C CA . ILE A 1 80 ? -1.858 -1.516 -1.518 1.00 97.56 80 ILE A CA 1
ATOM 658 C C . ILE A 1 80 ? -3.352 -1.545 -1.869 1.00 97.56 80 ILE A C 1
ATOM 660 O O . ILE A 1 80 ? -4.192 -1.285 -1.011 1.00 97.56 80 ILE A O 1
ATOM 664 N N . LEU A 1 81 ? -3.718 -1.902 -3.105 1.00 97.19 81 LEU A N 1
ATOM 665 C CA . LEU A 1 81 ? -5.126 -1.944 -3.518 1.00 97.19 81 LEU A CA 1
ATOM 666 C C . LEU A 1 81 ? -5.938 -3.026 -2.797 1.00 97.19 81 LEU A C 1
ATOM 668 O O . LEU A 1 81 ? -7.132 -2.842 -2.567 1.00 97.19 81 LEU A O 1
ATOM 672 N N . LYS A 1 82 ? -5.336 -4.167 -2.457 1.00 97.19 82 LYS A N 1
ATOM 673 C CA . LYS A 1 82 ? -5.982 -5.211 -1.647 1.00 97.19 82 LYS A CA 1
ATOM 674 C C . LYS A 1 82 ? -6.254 -4.724 -0.229 1.00 97.19 82 LYS A C 1
ATOM 676 O O . LYS A 1 82 ? -7.368 -4.908 0.251 1.00 97.19 82 LYS A O 1
ATOM 681 N N . PHE A 1 83 ? -5.289 -4.054 0.402 1.00 97.00 83 PHE A N 1
ATOM 682 C CA . PHE A 1 83 ? -5.518 -3.414 1.695 1.00 97.00 83 PHE A CA 1
ATOM 683 C C . PHE A 1 83 ? -6.647 -2.380 1.606 1.00 97.00 83 PHE A C 1
ATOM 685 O O . PHE A 1 83 ? -7.587 -2.432 2.395 1.00 97.00 83 PHE A O 1
ATOM 692 N N . MET A 1 84 ? -6.607 -1.494 0.608 1.00 95.25 84 MET A N 1
ATOM 693 C CA . MET A 1 84 ? -7.635 -0.465 0.438 1.00 95.25 84 MET A CA 1
ATOM 694 C C . MET A 1 84 ? -9.036 -1.058 0.258 1.00 95.25 84 MET A C 1
ATOM 696 O O . MET A 1 84 ? -9.971 -0.576 0.888 1.00 95.25 84 MET A O 1
ATOM 700 N N . ARG A 1 85 ? -9.170 -2.134 -0.528 1.00 95.25 85 ARG A N 1
ATOM 701 C CA . ARG A 1 85 ? -10.437 -2.869 -0.673 1.00 95.25 85 ARG A CA 1
ATOM 702 C C . ARG A 1 85 ? -10.895 -3.499 0.636 1.00 95.25 85 ARG A C 1
ATOM 704 O O . ARG A 1 85 ? -12.065 -3.410 0.960 1.00 95.25 85 ARG A O 1
ATOM 711 N N . SER A 1 86 ? -9.981 -4.045 1.440 1.00 94.38 86 SER A N 1
ATOM 712 C CA . SER A 1 86 ? -10.351 -4.604 2.748 1.00 94.38 86 SER A CA 1
ATOM 713 C C . SER A 1 86 ? -10.922 -3.572 3.728 1.00 94.38 86 SER A C 1
ATOM 715 O O . SER A 1 86 ? -11.598 -3.957 4.675 1.00 94.38 86 SER A O 1
ATOM 717 N N . LEU A 1 87 ? -10.682 -2.270 3.509 1.00 93.81 87 LEU A N 1
ATOM 718 C CA . LEU A 1 87 ? -11.319 -1.205 4.289 1.00 93.81 87 LEU A CA 1
ATOM 719 C C . LEU A 1 87 ? -12.771 -0.956 3.872 1.00 93.81 87 LEU A C 1
ATOM 721 O O . LEU A 1 87 ? -13.529 -0.412 4.670 1.00 93.81 87 LEU A O 1
ATOM 725 N N . GLU A 1 88 ? -13.169 -1.316 2.650 1.00 92.44 88 GLU A N 1
ATOM 726 C CA . GLU A 1 88 ? -14.549 -1.162 2.167 1.00 92.44 88 GLU A CA 1
ATOM 727 C C . GLU A 1 88 ? -15.526 -2.060 2.943 1.00 92.44 88 GLU A C 1
ATOM 729 O O . GLU A 1 88 ? -16.673 -1.669 3.148 1.00 92.44 88 GLU A O 1
ATOM 734 N N . ASP A 1 89 ? -15.037 -3.184 3.477 1.00 90.69 89 ASP A N 1
ATOM 735 C CA . ASP A 1 89 ? -15.787 -4.106 4.343 1.00 90.69 89 ASP A CA 1
ATOM 736 C C . ASP A 1 89 ? -15.863 -3.638 5.811 1.00 90.69 89 ASP A C 1
ATOM 738 O O . ASP A 1 89 ? -16.460 -4.297 6.665 1.00 90.69 89 ASP A O 1
ATOM 742 N N . THR A 1 90 ? -15.259 -2.490 6.130 1.00 91.75 90 THR A N 1
ATOM 743 C CA . THR A 1 90 ? -15.201 -1.915 7.481 1.00 91.75 90 THR A CA 1
ATOM 744 C C . THR A 1 90 ? -15.876 -0.544 7.521 1.00 91.75 90 THR A C 1
ATOM 746 O O . THR A 1 90 ? -16.000 0.124 6.490 1.00 91.75 90 THR A O 1
ATOM 749 N N . PRO A 1 91 ? -16.264 -0.038 8.705 1.00 91.56 91 PRO A N 1
ATOM 750 C CA . PRO A 1 91 ? -16.736 1.334 8.823 1.00 91.56 91 PRO A CA 1
ATOM 751 C C . PRO A 1 91 ? -15.588 2.355 8.714 1.00 91.56 91 PRO A C 1
ATOM 753 O O . PRO A 1 91 ? -15.825 3.540 8.905 1.00 91.56 91 PRO A O 1
ATOM 756 N N . PHE A 1 92 ? -14.352 1.950 8.404 1.00 92.69 92 PHE A N 1
ATOM 757 C CA . PHE A 1 92 ? -13.186 2.831 8.397 1.00 92.69 92 PHE A CA 1
ATOM 758 C C . PHE A 1 92 ? -12.772 3.258 6.991 1.00 92.69 92 PHE A C 1
ATOM 760 O O . PHE A 1 92 ? -13.049 2.590 5.991 1.00 92.69 92 PHE A O 1
ATOM 767 N N . TYR A 1 93 ? -12.071 4.384 6.904 1.00 92.75 93 TYR A N 1
ATOM 768 C CA . TYR A 1 93 ? -11.332 4.765 5.706 1.00 92.75 93 TYR A CA 1
ATOM 769 C C . TYR A 1 93 ? -10.041 5.493 6.066 1.00 92.75 93 TYR A C 1
ATOM 771 O O . TYR A 1 93 ? -9.980 6.271 7.014 1.00 92.75 93 TYR A O 1
ATOM 779 N N . LEU A 1 94 ? -9.000 5.271 5.269 1.00 90.75 94 LEU A N 1
ATOM 780 C CA . LEU A 1 94 ? -7.728 5.958 5.435 1.00 90.75 94 LEU A CA 1
ATOM 781 C C . LEU A 1 94 ? -7.776 7.302 4.694 1.00 90.75 94 LEU A C 1
ATOM 783 O O . LEU A 1 94 ? -7.935 7.339 3.468 1.00 90.75 94 LEU A O 1
ATOM 787 N N . ARG A 1 95 ? -7.648 8.415 5.423 1.00 85.00 95 ARG A N 1
ATOM 788 C CA . ARG A 1 95 ? -7.506 9.751 4.815 1.00 85.00 95 ARG A CA 1
ATOM 789 C C . ARG A 1 95 ? -6.111 9.870 4.197 1.00 85.00 95 ARG A C 1
ATOM 791 O O . ARG A 1 95 ? -5.170 9.311 4.733 1.00 85.00 95 ARG A O 1
ATOM 798 N N . ASN A 1 96 ? -5.945 10.588 3.085 1.00 85.69 96 ASN A N 1
ATOM 799 C CA . ASN A 1 96 ? -4.625 10.820 2.470 1.00 85.69 96 ASN A CA 1
ATOM 800 C C . ASN A 1 96 ? -3.797 9.532 2.268 1.00 85.69 96 ASN A C 1
ATOM 802 O O . ASN A 1 96 ? -2.627 9.466 2.631 1.00 85.69 96 ASN A O 1
ATOM 806 N N . GLN A 1 97 ? -4.410 8.502 1.678 1.00 89.12 97 GLN A N 1
ATOM 807 C CA . GLN A 1 97 ? -3.855 7.144 1.545 1.00 89.12 97 GLN A CA 1
ATOM 808 C C . GLN A 1 97 ? -2.402 7.127 1.048 1.00 89.12 97 GLN A C 1
ATOM 810 O O . GLN A 1 97 ? -1.547 6.474 1.639 1.00 89.12 97 GLN A O 1
ATOM 815 N N . CYS A 1 98 ? -2.103 7.897 -0.005 1.00 92.12 98 CYS A N 1
ATOM 816 C CA . CYS A 1 98 ? -0.757 7.978 -0.571 1.00 92.12 98 CYS A CA 1
ATOM 817 C C . CYS A 1 98 ? 0.283 8.507 0.425 1.00 92.12 98 CYS A C 1
ATOM 819 O O . CYS A 1 98 ? 1.428 8.080 0.355 1.00 92.12 98 CYS A O 1
ATOM 821 N N . ALA A 1 99 ? -0.093 9.404 1.342 1.00 93.31 99 ALA A N 1
ATOM 822 C CA . ALA A 1 99 ? 0.816 9.981 2.329 1.00 93.31 99 ALA A CA 1
ATOM 823 C C . ALA A 1 99 ? 1.287 8.942 3.353 1.00 93.31 99 ALA A C 1
ATOM 825 O O . ALA A 1 99 ? 2.481 8.863 3.631 1.00 93.31 99 ALA A O 1
ATOM 826 N N . PHE A 1 100 ? 0.377 8.104 3.854 1.00 93.75 100 PHE A N 1
ATOM 827 C CA . PHE A 1 100 ? 0.724 7.044 4.803 1.00 93.75 100 PHE A CA 1
ATOM 828 C C . PHE A 1 100 ? 1.647 5.999 4.173 1.00 93.75 100 PHE A C 1
ATOM 830 O O . PHE A 1 100 ? 2.734 5.751 4.689 1.00 93.75 100 PHE A O 1
ATOM 837 N N . PHE A 1 101 ? 1.289 5.475 2.996 1.00 95.75 101 PHE A N 1
ATOM 838 C CA . PHE A 1 101 ? 2.153 4.527 2.285 1.00 95.75 101 PHE A CA 1
ATOM 839 C C . PHE A 1 101 ? 3.498 5.140 1.885 1.00 95.75 101 PHE A C 1
ATOM 841 O O . PHE A 1 101 ? 4.509 4.448 1.920 1.00 95.75 101 PHE A O 1
ATOM 848 N N . ALA A 1 102 ? 3.532 6.423 1.518 1.00 95.88 102 ALA A N 1
ATOM 849 C CA . ALA A 1 102 ? 4.768 7.127 1.189 1.00 95.88 102 ALA A CA 1
ATOM 850 C C . ALA A 1 102 ? 5.715 7.178 2.392 1.00 95.88 102 ALA A C 1
ATOM 852 O O . ALA A 1 102 ? 6.850 6.711 2.292 1.00 95.88 102 ALA A O 1
ATOM 853 N N . ARG A 1 103 ? 5.217 7.665 3.538 1.00 94.69 103 ARG A N 1
ATOM 854 C CA . ARG A 1 103 ? 5.958 7.699 4.807 1.00 94.69 103 ARG A CA 1
ATOM 855 C C . ARG A 1 103 ? 6.467 6.307 5.172 1.00 94.69 103 ARG A C 1
ATOM 857 O O . ARG A 1 103 ? 7.652 6.125 5.424 1.00 94.69 103 ARG A O 1
ATOM 864 N N . ASP A 1 104 ? 5.575 5.323 5.152 1.00 94.19 104 ASP A N 1
ATOM 865 C CA . ASP A 1 104 ? 5.857 4.007 5.718 1.00 94.19 104 ASP A CA 1
ATOM 866 C C . ASP A 1 104 ? 6.710 3.131 4.806 1.00 94.19 104 ASP A C 1
ATOM 868 O O . ASP A 1 104 ? 7.416 2.262 5.307 1.00 94.19 104 ASP A O 1
ATOM 872 N N . LEU A 1 105 ? 6.696 3.357 3.490 1.00 93.81 105 LEU A N 1
ATOM 873 C CA . LEU A 1 105 ? 7.553 2.655 2.527 1.00 93.81 105 LEU A CA 1
ATOM 874 C C . LEU A 1 105 ? 8.836 3.421 2.177 1.00 93.81 105 LEU A C 1
ATOM 876 O O . LEU A 1 105 ? 9.663 2.880 1.446 1.00 93.81 105 LEU A O 1
ATOM 880 N N . GLY A 1 106 ? 9.015 4.651 2.671 1.00 93.62 106 GLY A N 1
ATOM 881 C CA . GLY A 1 106 ? 10.166 5.493 2.329 1.00 93.62 106 GLY A CA 1
ATOM 882 C C . GLY A 1 106 ? 10.168 5.945 0.864 1.00 93.62 106 GLY A C 1
ATOM 883 O O . GLY A 1 106 ? 11.219 6.027 0.235 1.00 93.62 106 GLY A O 1
ATOM 884 N N . LEU A 1 107 ? 8.988 6.198 0.293 1.00 94.25 107 LEU A N 1
ATOM 885 C CA . LEU A 1 107 ? 8.801 6.629 -1.096 1.00 94.25 107 LEU A CA 1
ATOM 886 C C . LEU A 1 107 ? 8.108 7.994 -1.142 1.00 94.25 107 LEU A C 1
ATOM 888 O O .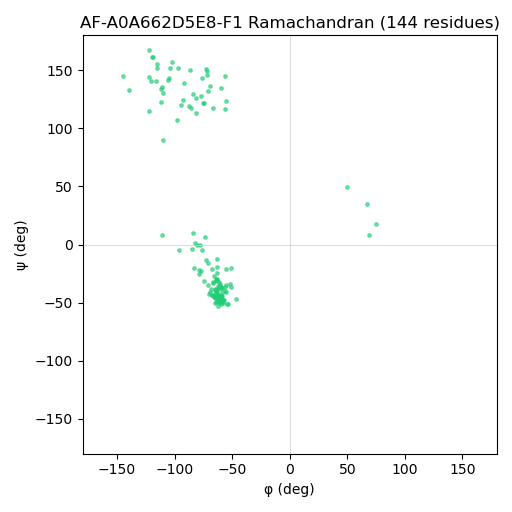 LEU A 1 107 ? 7.439 8.396 -0.199 1.00 94.25 107 LEU A O 1
ATOM 892 N N . SER A 1 108 ? 8.191 8.702 -2.269 1.00 95.75 108 SER A N 1
ATOM 893 C CA . SER A 1 108 ? 7.381 9.913 -2.459 1.00 95.75 108 SER A CA 1
ATOM 894 C C . SER A 1 108 ? 5.904 9.575 -2.699 1.00 95.75 108 SER A C 1
ATOM 896 O O . SER A 1 108 ? 5.583 8.545 -3.298 1.00 95.75 108 SER A O 1
ATOM 898 N N . GLN A 1 109 ? 4.987 10.474 -2.318 1.00 96.50 109 GLN A N 1
ATOM 899 C CA . GLN A 1 109 ? 3.549 10.308 -2.594 1.00 96.50 109 GLN A CA 1
ATOM 900 C C . GLN A 1 109 ? 3.268 10.116 -4.088 1.00 96.50 109 GLN A C 1
ATOM 902 O O . GLN A 1 109 ? 2.481 9.252 -4.471 1.00 96.50 109 GLN A O 1
ATOM 907 N N . THR A 1 110 ? 3.978 10.858 -4.943 1.00 95.88 110 THR A N 1
ATOM 908 C CA . THR A 1 110 ? 3.917 10.699 -6.400 1.00 95.88 110 THR A CA 1
ATOM 909 C C . THR A 1 110 ? 4.327 9.293 -6.835 1.00 95.88 110 THR A C 1
ATOM 911 O O . THR A 1 110 ? 3.717 8.734 -7.744 1.00 95.88 110 THR A O 1
ATOM 914 N N . SER A 1 111 ? 5.331 8.687 -6.193 1.00 95.12 111 SER A N 1
ATOM 915 C CA . SER A 1 111 ? 5.737 7.309 -6.494 1.00 95.12 111 SER A CA 1
ATOM 916 C C . SER A 1 111 ? 4.645 6.311 -6.121 1.00 95.12 111 SER A C 1
ATOM 918 O O . SER A 1 111 ? 4.313 5.460 -6.943 1.00 95.12 111 SER A O 1
ATOM 920 N N . ILE A 1 112 ? 4.028 6.458 -4.944 1.00 97.56 112 ILE A N 1
ATOM 921 C CA . ILE A 1 112 ? 2.884 5.629 -4.529 1.00 97.56 112 ILE A CA 1
ATOM 922 C C . ILE A 1 112 ? 1.724 5.764 -5.517 1.00 97.56 112 ILE A C 1
ATOM 924 O O . ILE A 1 112 ? 1.192 4.759 -5.988 1.00 97.56 112 ILE A O 1
ATOM 928 N N . TRP A 1 113 ? 1.373 6.992 -5.901 1.00 96.44 113 TRP A N 1
ATOM 929 C CA . TRP A 1 113 ? 0.321 7.233 -6.885 1.00 96.44 113 TRP A CA 1
ATOM 930 C C . TRP A 1 113 ? 0.628 6.564 -8.233 1.00 96.44 113 TRP A C 1
ATOM 932 O O . TRP A 1 113 ? -0.239 5.892 -8.796 1.00 96.44 113 TRP A O 1
ATOM 942 N N . LYS A 1 114 ? 1.868 6.671 -8.731 1.00 96.31 114 LYS A N 1
ATOM 943 C CA . LYS A 1 114 ? 2.298 6.020 -9.983 1.00 96.31 114 LYS A CA 1
ATOM 944 C C . LYS A 1 114 ? 2.251 4.495 -9.887 1.00 96.31 114 LYS A C 1
ATOM 946 O O . LYS A 1 114 ? 1.824 3.852 -10.840 1.00 96.31 114 LYS A O 1
ATOM 951 N N . ILE A 1 115 ? 2.628 3.920 -8.745 1.00 96.94 115 ILE A N 1
ATOM 952 C CA . ILE A 1 115 ? 2.533 2.477 -8.475 1.00 96.94 115 ILE A CA 1
ATOM 953 C C . ILE A 1 115 ? 1.073 2.007 -8.517 1.00 96.94 115 ILE A C 1
ATOM 955 O O . ILE A 1 115 ? 0.750 1.040 -9.210 1.00 96.94 115 ILE A O 1
ATOM 959 N N . ILE A 1 116 ? 0.170 2.720 -7.838 1.00 96.88 116 ILE A N 1
ATOM 960 C CA . ILE A 1 116 ? -1.265 2.407 -7.840 1.00 96.88 116 ILE A CA 1
ATOM 961 C C . ILE A 1 116 ? -1.840 2.535 -9.257 1.00 96.88 116 ILE A C 1
ATOM 963 O O . ILE A 1 116 ? -2.553 1.642 -9.718 1.00 96.88 116 ILE A O 1
ATOM 967 N N . ARG A 1 117 ? -1.519 3.622 -9.972 1.00 96.06 117 ARG A N 1
ATOM 968 C CA . ARG A 1 117 ? -1.959 3.840 -11.358 1.00 96.06 117 ARG A CA 1
ATOM 969 C C . ARG A 1 117 ? -1.463 2.731 -12.281 1.00 96.06 117 ARG A C 1
ATOM 971 O O . ARG A 1 117 ? -2.247 2.221 -13.075 1.00 96.06 117 ARG A O 1
ATOM 978 N N . PHE A 1 118 ? -0.198 2.338 -12.160 1.00 96.12 118 PHE A N 1
ATOM 979 C CA . PHE A 1 118 ? 0.385 1.235 -12.918 1.00 96.12 118 PHE A CA 1
ATOM 980 C C . PHE A 1 118 ? -0.374 -0.073 -12.674 1.00 96.12 118 PHE A C 1
ATOM 982 O O . PHE A 1 118 ? -0.827 -0.703 -13.628 1.00 96.12 118 PHE A O 1
ATOM 989 N N . ARG A 1 119 ? -0.614 -0.437 -11.410 1.00 96.44 119 ARG A N 1
ATOM 990 C CA . ARG A 1 119 ? -1.398 -1.631 -11.072 1.00 96.44 119 ARG A CA 1
ATOM 991 C C . ARG A 1 119 ? -2.821 -1.590 -11.641 1.00 96.44 119 ARG A C 1
ATOM 993 O O . ARG A 1 119 ? -3.330 -2.630 -12.052 1.00 96.44 119 ARG A O 1
ATOM 1000 N N . LYS A 1 120 ? -3.468 -0.419 -11.658 1.00 95.81 120 LYS A N 1
ATOM 1001 C CA . LYS A 1 120 ? -4.799 -0.243 -12.266 1.00 95.81 120 LYS A CA 1
ATOM 1002 C C . LYS A 1 120 ? -4.760 -0.367 -13.792 1.00 95.81 120 LYS A C 1
ATOM 1004 O O . LYS A 1 120 ? -5.646 -1.001 -14.350 1.00 95.81 120 LYS A O 1
ATOM 1009 N N . LYS A 1 121 ? -3.739 0.200 -14.450 1.00 95.69 121 LYS A N 1
ATOM 1010 C CA . LYS A 1 121 ? -3.560 0.121 -15.910 1.00 95.69 121 LYS A CA 1
ATOM 1011 C C . LYS A 1 121 ? -3.298 -1.314 -16.363 1.00 95.69 121 LYS A C 1
ATOM 1013 O O . LYS A 1 121 ? -3.836 -1.712 -17.379 1.00 95.69 121 LYS A O 1
ATOM 1018 N N . PHE A 1 122 ? -2.533 -2.096 -15.604 1.00 95.62 122 PHE A N 1
ATOM 1019 C CA . PHE A 1 122 ? -2.217 -3.489 -15.928 1.00 95.62 122 PHE A CA 1
ATOM 1020 C C . PHE A 1 122 ? -2.933 -4.424 -14.941 1.00 95.62 122 PHE A C 1
ATOM 1022 O O . PHE A 1 122 ? -2.385 -4.738 -13.886 1.00 95.62 122 PHE A O 1
ATOM 1029 N N . PRO A 1 123 ? -4.171 -4.878 -15.219 1.00 95.12 123 PRO A N 1
ATOM 1030 C CA . PRO A 1 123 ? -4.994 -5.586 -14.237 1.00 95.12 123 PRO A CA 1
ATOM 1031 C C . PRO A 1 123 ? -4.460 -6.972 -13.835 1.00 95.12 123 PRO A C 1
ATOM 1033 O O . PRO A 1 123 ? -4.798 -7.454 -12.749 1.00 95.12 123 PRO A O 1
ATOM 1036 N N . LYS A 1 124 ? -3.615 -7.591 -14.664 1.00 94.56 124 LYS A N 1
ATOM 1037 C CA . LYS A 1 124 ? -2.996 -8.903 -14.430 1.00 94.56 124 LYS A CA 1
ATOM 1038 C C . LYS A 1 124 ? -1.474 -8.778 -14.477 1.00 94.56 124 LYS A C 1
ATOM 1040 O O . LYS A 1 124 ? -0.944 -8.016 -15.282 1.00 94.56 124 LYS A O 1
ATOM 1045 N N . LYS A 1 125 ? -0.778 -9.548 -13.636 1.00 92.94 125 LYS A N 1
ATOM 1046 C CA . LYS A 1 125 ? 0.691 -9.542 -13.546 1.00 92.94 125 LYS A CA 1
ATOM 1047 C C . LYS A 1 125 ? 1.359 -9.997 -14.847 1.00 92.94 125 LYS A C 1
ATOM 1049 O O . LYS A 1 125 ? 2.442 -9.523 -15.172 1.00 92.94 125 LYS A O 1
ATOM 1054 N N . ASP A 1 126 ? 0.700 -10.880 -15.590 1.00 92.19 126 ASP A N 1
ATOM 1055 C CA . ASP A 1 126 ? 1.233 -11.456 -16.831 1.00 92.19 126 ASP A CA 1
ATOM 1056 C C . ASP A 1 126 ? 1.240 -10.461 -17.996 1.00 92.19 126 ASP A C 1
ATOM 1058 O O . ASP A 1 126 ? 1.941 -10.669 -18.975 1.00 92.19 126 ASP A O 1
ATOM 1062 N N . LEU A 1 127 ? 0.538 -9.330 -17.855 1.00 92.56 127 LEU A N 1
ATOM 1063 C CA . LEU A 1 127 ? 0.584 -8.218 -18.811 1.00 92.56 127 LEU A CA 1
ATOM 1064 C C . LEU A 1 127 ? 1.844 -7.350 -18.649 1.00 92.56 127 LEU A C 1
ATOM 1066 O O . LEU A 1 127 ? 1.992 -6.347 -19.340 1.00 92.56 127 LEU A O 1
ATOM 1070 N N . ILE A 1 128 ? 2.724 -7.681 -17.699 1.00 92.81 128 ILE A N 1
ATOM 1071 C CA . ILE A 1 128 ? 3.957 -6.938 -17.442 1.00 92.81 128 ILE A CA 1
ATOM 1072 C C . ILE A 1 128 ? 5.107 -7.640 -18.147 1.00 92.81 128 ILE A C 1
ATOM 1074 O O . ILE A 1 128 ? 5.625 -8.658 -17.671 1.00 92.81 128 ILE A O 1
ATOM 1078 N N . ASP A 1 129 ? 5.565 -7.024 -19.226 1.00 89.50 129 ASP A N 1
ATOM 1079 C CA . ASP A 1 129 ? 6.803 -7.398 -19.885 1.00 89.50 129 ASP A CA 1
ATOM 1080 C C . ASP A 1 129 ? 8.003 -7.102 -18.955 1.00 89.50 129 ASP A C 1
ATOM 1082 O O . ASP A 1 129 ? 8.220 -5.938 -18.583 1.00 89.50 129 ASP A O 1
ATOM 1086 N N . PRO A 1 130 ? 8.777 -8.130 -18.545 1.00 83.81 130 PRO A N 1
ATOM 1087 C CA . PRO A 1 130 ? 9.950 -7.964 -17.690 1.00 83.81 130 PRO A CA 1
ATOM 1088 C C . PRO A 1 130 ? 11.140 -7.290 -18.395 1.00 83.81 130 PRO A C 1
ATOM 1090 O O . PRO A 1 130 ? 12.061 -6.838 -17.712 1.00 83.81 130 PRO A O 1
ATOM 1093 N N . THR A 1 131 ? 11.148 -7.211 -19.727 1.00 87.31 131 THR A N 1
ATOM 1094 C CA . THR A 1 131 ? 12.209 -6.557 -20.507 1.00 87.31 131 THR A CA 1
ATOM 1095 C C . THR A 1 131 ? 12.068 -5.032 -20.511 1.00 87.31 131 THR A C 1
ATOM 1097 O O . THR A 1 131 ? 13.063 -4.315 -20.673 1.00 87.31 131 THR A O 1
ATOM 1100 N N . ILE A 1 132 ? 10.862 -4.519 -20.240 1.00 90.00 132 ILE A N 1
ATOM 1101 C CA . ILE A 1 132 ? 10.547 -3.090 -20.163 1.00 90.00 132 ILE A CA 1
ATOM 1102 C C . ILE A 1 132 ? 10.894 -2.543 -18.763 1.00 90.00 132 ILE A C 1
ATOM 1104 O O . ILE A 1 132 ? 10.476 -3.109 -17.745 1.00 90.00 132 ILE A O 1
ATOM 1108 N N . PRO A 1 133 ? 11.645 -1.424 -18.656 1.00 89.25 133 PRO A N 1
ATOM 1109 C CA . PRO A 1 133 ? 12.075 -0.904 -17.366 1.00 89.25 133 PRO A CA 1
ATOM 1110 C C . PRO A 1 133 ? 10.899 -0.297 -16.615 1.00 89.25 133 PRO A C 1
ATOM 1112 O O . PRO A 1 133 ? 10.023 0.329 -17.214 1.00 89.25 133 PRO A O 1
ATOM 1115 N N . TRP A 1 134 ? 10.956 -0.373 -15.285 1.00 91.00 134 TRP A N 1
ATOM 1116 C CA . TRP A 1 134 ? 9.972 0.269 -14.418 1.00 91.00 134 TRP A CA 1
ATOM 1117 C C . TRP A 1 134 ? 9.761 1.753 -14.758 1.00 91.00 134 TRP A C 1
ATOM 1119 O O . TRP A 1 134 ? 8.629 2.225 -14.726 1.00 91.00 134 TRP A O 1
ATOM 1129 N N . SER A 1 135 ? 10.814 2.486 -15.140 1.00 91.00 135 SER A N 1
ATOM 1130 C CA . SER A 1 135 ? 10.719 3.907 -15.504 1.00 91.00 135 SER A CA 1
ATOM 1131 C C . SER A 1 135 ? 9.693 4.183 -16.608 1.00 91.00 135 SER A C 1
ATOM 1133 O O . SER A 1 135 ? 8.919 5.128 -16.466 1.00 91.00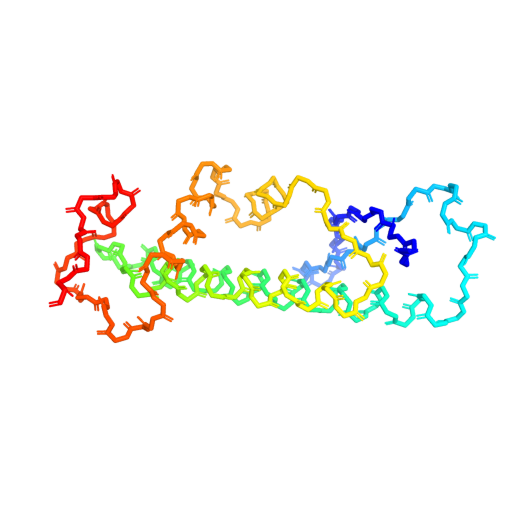 135 SER A O 1
ATOM 1135 N N . LEU A 1 136 ? 9.612 3.340 -17.645 1.00 93.25 136 LEU A N 1
ATOM 1136 C CA . LEU A 1 136 ? 8.662 3.528 -18.747 1.00 93.25 136 LEU A CA 1
ATOM 1137 C C . LEU A 1 136 ? 7.220 3.272 -18.303 1.00 93.25 136 LEU A C 1
ATOM 1139 O O . LEU A 1 136 ? 6.334 4.070 -18.611 1.00 93.25 136 LEU A O 1
ATOM 1143 N N . TYR A 1 137 ? 6.984 2.218 -17.515 1.00 93.62 137 TYR A N 1
ATOM 1144 C CA . TYR A 1 137 ? 5.670 1.968 -16.910 1.00 93.62 137 TYR A CA 1
ATOM 1145 C C . TYR A 1 137 ? 5.248 3.114 -15.986 1.00 93.62 137 TYR A C 1
ATOM 1147 O O . TYR A 1 137 ? 4.126 3.614 -16.067 1.00 93.62 137 TYR A O 1
ATOM 1155 N N . ARG A 1 138 ? 6.171 3.565 -15.132 1.00 92.06 138 ARG A N 1
ATOM 1156 C CA . ARG A 1 138 ? 5.992 4.658 -14.170 1.00 92.06 138 ARG A CA 1
ATOM 1157 C C . ARG A 1 138 ? 5.651 5.986 -14.847 1.00 92.06 138 ARG A C 1
ATOM 1159 O O . ARG A 1 138 ? 4.901 6.783 -14.286 1.00 92.06 138 ARG A O 1
ATOM 1166 N N . GLU A 1 139 ? 6.223 6.246 -16.017 1.00 93.06 139 GLU A N 1
ATOM 1167 C CA . GLU A 1 139 ? 5.967 7.447 -16.823 1.00 93.06 139 GLU A CA 1
ATOM 1168 C C . GLU A 1 139 ? 4.736 7.310 -17.724 1.00 93.06 139 GLU A C 1
ATOM 1170 O O . GLU A 1 139 ? 4.333 8.281 -18.355 1.00 93.06 139 GLU A O 1
ATOM 1175 N N . GLY A 1 140 ? 4.101 6.135 -17.745 1.00 89.25 140 GLY A N 1
ATOM 1176 C CA . GLY A 1 140 ? 2.911 5.879 -18.549 1.00 89.25 140 GLY A CA 1
ATOM 1177 C C . GLY A 1 140 ? 3.199 5.714 -20.039 1.00 89.25 140 GLY A C 1
ATOM 1178 O O . GLY A 1 140 ? 2.268 5.805 -20.825 1.00 89.25 140 GLY A O 1
ATOM 1179 N N . ARG A 1 141 ? 4.453 5.447 -20.424 1.00 92.12 141 ARG A N 1
ATOM 1180 C CA . ARG A 1 141 ? 4.894 5.293 -21.824 1.00 92.12 141 ARG A CA 1
ATOM 1181 C C . ARG A 1 141 ? 4.643 3.898 -22.407 1.00 92.12 141 ARG A C 1
ATOM 1183 O O . ARG A 1 141 ? 5.039 3.627 -23.531 1.00 92.12 141 ARG A O 1
ATOM 1190 N N . VAL A 1 142 ? 4.040 3.003 -21.628 1.00 91.88 142 VAL A N 1
ATOM 1191 C CA . VAL A 1 142 ? 3.712 1.632 -22.038 1.00 91.88 142 VAL A CA 1
ATOM 1192 C C . VAL A 1 142 ? 2.202 1.523 -22.138 1.00 91.88 142 VAL A C 1
ATOM 1194 O O . VAL A 1 142 ? 1.501 1.792 -21.155 1.00 91.88 142 VAL A O 1
ATOM 1197 N N . GLU A 1 143 ? 1.706 1.139 -23.307 1.00 88.88 143 GLU A N 1
ATOM 1198 C CA . GLU A 1 143 ? 0.286 0.901 -23.555 1.00 88.88 143 GLU A CA 1
ATOM 1199 C C . GLU A 1 143 ? -0.060 -0.582 -23.439 1.00 88.88 143 GLU A C 1
ATOM 1201 O O . GLU A 1 143 ? 0.783 -1.449 -23.658 1.00 88.88 143 GLU A O 1
ATOM 1206 N N . LEU A 1 144 ? -1.309 -0.868 -23.067 1.00 80.75 144 LEU A N 1
ATOM 1207 C CA . LEU A 1 144 ? -1.848 -2.212 -23.228 1.00 80.75 144 LEU A CA 1
ATOM 1208 C C . LEU A 1 144 ? -2.134 -2.415 -24.714 1.00 80.75 144 LEU A C 1
ATOM 1210 O O . LEU A 1 144 ? -2.905 -1.653 -25.299 1.00 80.75 144 LEU A O 1
ATOM 1214 N N . SER A 1 145 ? -1.524 -3.434 -25.310 1.00 67.62 145 SER A N 1
ATOM 1215 C CA . SER A 1 145 ? -1.951 -3.954 -26.606 1.00 67.62 145 SER A CA 1
ATOM 1216 C C . SER A 1 145 ? -3.437 -4.317 -26.497 1.00 67.62 145 SER A C 1
ATOM 1218 O O . SER A 1 145 ? -3.816 -5.029 -25.565 1.00 67.62 145 SER A O 1
ATOM 1220 N N . ARG A 1 146 ? -4.266 -3.738 -27.372 1.00 53.19 146 ARG A N 1
ATOM 1221 C CA . ARG A 1 146 ? -5.705 -4.029 -27.445 1.00 53.19 146 ARG A CA 1
ATOM 1222 C C . ARG A 1 146 ? -5.952 -5.435 -27.967 1.00 53.19 146 ARG A C 1
ATOM 1224 O O . ARG A 1 146 ? -5.169 -5.860 -28.843 1.00 53.19 146 ARG A O 1
#